Protein AF-A0A7Y1XNG4-F1 (afdb_monomer)

Structure (mmCIF, N/CA/C/O backbone):
data_AF-A0A7Y1XNG4-F1
#
_entry.id   AF-A0A7Y1XNG4-F1
#
loop_
_atom_site.group_PDB
_atom_site.id
_atom_site.type_symbol
_atom_site.label_atom_id
_atom_site.label_alt_id
_atom_site.label_comp_id
_atom_site.label_asym_id
_atom_site.label_entity_id
_atom_site.label_seq_id
_atom_site.pdbx_PDB_ins_code
_atom_site.Cartn_x
_atom_site.Cartn_y
_atom_site.Cartn_z
_atom_site.occupancy
_atom_site.B_iso_or_equiv
_atom_site.auth_seq_id
_atom_site.auth_comp_id
_atom_site.auth_asym_id
_atom_site.auth_atom_id
_atom_site.pdbx_PDB_model_num
ATOM 1 N N . MET A 1 1 ? 33.326 -22.761 -12.150 1.00 59.81 1 MET A N 1
ATOM 2 C CA . MET A 1 1 ? 32.200 -22.961 -13.085 1.00 59.81 1 MET A CA 1
ATOM 3 C C . MET A 1 1 ? 32.619 -22.413 -14.444 1.00 59.81 1 MET A C 1
ATOM 5 O O . MET A 1 1 ? 32.965 -21.235 -14.482 1.00 59.81 1 MET A O 1
ATOM 9 N N . PRO A 1 2 ? 32.691 -23.221 -15.516 1.00 76.38 2 PRO A N 1
ATOM 10 C CA . PRO A 1 2 ? 32.877 -22.689 -16.867 1.00 76.38 2 PRO A CA 1
ATOM 11 C C . PRO A 1 2 ? 31.646 -21.862 -17.273 1.00 76.38 2 PRO A C 1
ATOM 13 O O . PRO A 1 2 ? 30.527 -22.204 -16.890 1.00 76.38 2 PRO A O 1
ATOM 16 N N . ARG A 1 3 ? 31.847 -20.755 -18.003 1.00 78.06 3 ARG A N 1
ATOM 17 C CA . ARG A 1 3 ? 30.727 -20.001 -18.586 1.00 78.06 3 ARG A CA 1
ATOM 18 C C . ARG A 1 3 ? 30.077 -20.841 -19.697 1.00 78.06 3 ARG A C 1
ATOM 20 O O . ARG A 1 3 ? 30.816 -21.515 -20.415 1.00 78.06 3 ARG A O 1
ATOM 27 N N . PRO A 1 4 ? 28.741 -20.808 -19.840 1.00 81.38 4 PRO A N 1
ATOM 28 C CA . PRO A 1 4 ? 28.078 -21.431 -20.980 1.00 81.38 4 PRO A CA 1
ATOM 29 C C . PRO A 1 4 ? 28.609 -20.842 -22.294 1.00 81.38 4 PRO A C 1
ATOM 31 O O . PRO A 1 4 ? 28.981 -19.667 -22.339 1.00 81.38 4 PRO A O 1
ATOM 34 N N . SER A 1 5 ? 28.683 -21.676 -23.330 1.00 89.06 5 SER A N 1
ATOM 35 C CA . SER A 1 5 ? 29.047 -21.262 -24.686 1.00 89.06 5 SER A CA 1
ATOM 36 C C . SER A 1 5 ? 27.891 -20.526 -25.364 1.00 89.06 5 SER A C 1
ATOM 38 O O . SER A 1 5 ? 26.730 -20.788 -25.050 1.00 89.06 5 SER A O 1
ATOM 40 N N . ASP A 1 6 ? 28.205 -19.659 -26.327 1.00 90.75 6 ASP A N 1
ATOM 41 C CA . ASP A 1 6 ? 27.202 -18.886 -27.073 1.00 90.75 6 ASP A CA 1
ATOM 42 C C . ASP A 1 6 ? 26.170 -19.804 -27.761 1.00 90.75 6 ASP A C 1
ATOM 44 O O . ASP A 1 6 ? 24.972 -19.580 -27.621 1.00 90.75 6 ASP A O 1
ATOM 48 N N . ASP A 1 7 ? 26.604 -20.925 -28.354 1.00 91.38 7 ASP A N 1
ATOM 49 C CA . ASP A 1 7 ? 25.708 -21.923 -28.971 1.00 91.38 7 ASP A CA 1
ATOM 50 C C . ASP A 1 7 ? 24.683 -22.516 -27.991 1.00 91.38 7 ASP A C 1
ATOM 52 O O . ASP A 1 7 ? 23.550 -22.827 -28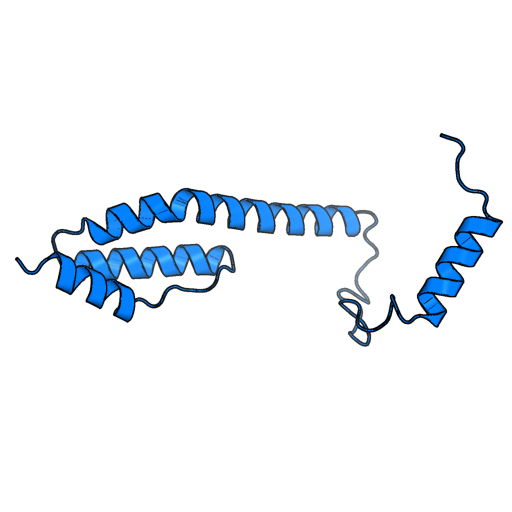.359 1.00 91.38 7 ASP A O 1
ATOM 56 N N . PHE A 1 8 ? 25.074 -22.692 -26.726 1.00 92.25 8 PHE A N 1
ATOM 57 C CA . PHE A 1 8 ? 24.165 -23.199 -25.702 1.00 92.25 8 PHE A CA 1
ATOM 58 C C . PHE A 1 8 ? 23.133 -22.135 -25.312 1.00 92.25 8 PHE A C 1
ATOM 60 O O . PHE A 1 8 ? 21.965 -22.460 -25.106 1.00 92.25 8 PHE A O 1
ATOM 67 N N . ILE A 1 9 ? 23.558 -20.871 -25.229 1.00 91.56 9 ILE A N 1
ATOM 68 C CA . ILE A 1 9 ? 22.687 -19.737 -24.902 1.00 91.56 9 ILE A CA 1
ATOM 69 C C . ILE A 1 9 ? 21.647 -19.533 -26.009 1.00 91.56 9 ILE A C 1
ATOM 71 O O . ILE A 1 9 ? 20.458 -19.459 -25.710 1.00 91.56 9 ILE A O 1
ATOM 75 N N . GLU A 1 10 ? 22.071 -19.510 -27.273 1.00 94.12 10 GLU A N 1
ATOM 76 C CA . GLU A 1 10 ? 21.174 -19.350 -28.427 1.00 94.12 10 GLU A CA 1
ATOM 77 C C . GLU A 1 10 ? 20.139 -20.475 -28.509 1.00 94.12 10 GLU A C 1
ATOM 79 O O . GLU A 1 10 ? 18.944 -20.231 -28.717 1.00 94.12 10 GLU A O 1
ATOM 84 N N . LYS A 1 11 ? 20.573 -21.721 -28.267 1.00 95.31 11 LYS A N 1
ATOM 85 C CA . LYS A 1 11 ? 19.652 -22.855 -28.219 1.00 95.31 11 LYS A CA 1
ATOM 86 C C . LYS A 1 11 ? 18.620 -22.693 -27.099 1.00 95.31 11 LYS A C 1
ATOM 88 O O . LYS A 1 11 ? 17.438 -22.909 -27.340 1.00 95.31 11 LYS A O 1
ATOM 93 N N . ALA A 1 12 ? 19.046 -22.299 -25.899 1.00 94.38 12 ALA A N 1
ATOM 94 C CA . ALA A 1 12 ? 18.142 -22.118 -24.766 1.00 94.38 12 ALA A CA 1
ATOM 95 C C . ALA A 1 12 ? 17.104 -21.009 -25.014 1.00 94.38 12 ALA A C 1
ATOM 97 O O . ALA A 1 12 ? 15.942 -21.172 -24.653 1.00 94.38 12 ALA A O 1
ATOM 98 N N . ILE A 1 13 ? 17.506 -19.904 -25.654 1.00 92.62 13 ILE A N 1
ATOM 99 C CA . ILE A 1 13 ? 16.586 -18.821 -26.026 1.00 92.62 13 ILE A CA 1
ATOM 100 C C . ILE A 1 13 ? 15.560 -19.322 -27.045 1.00 92.62 13 ILE A C 1
ATOM 102 O O . ILE A 1 13 ? 14.366 -19.098 -26.863 1.00 92.62 13 ILE A O 1
ATOM 106 N N . THR A 1 14 ? 16.014 -20.021 -28.087 1.00 95.25 14 THR A N 1
ATOM 107 C CA . THR A 1 14 ? 15.131 -20.548 -29.138 1.00 95.25 14 THR A CA 1
ATOM 108 C C . THR A 1 14 ? 14.123 -21.542 -28.567 1.00 95.25 14 THR A C 1
ATOM 110 O O . THR A 1 14 ? 12.927 -21.388 -28.796 1.00 95.25 14 THR A O 1
ATOM 113 N N . ASP A 1 15 ? 14.582 -22.500 -27.756 1.00 96.38 15 ASP A N 1
ATOM 114 C CA . ASP A 1 15 ? 13.709 -23.488 -27.113 1.00 96.38 15 ASP A CA 1
ATOM 115 C C . ASP A 1 15 ? 12.631 -22.804 -26.239 1.00 96.38 15 ASP A C 1
ATOM 117 O O . ASP A 1 15 ? 11.471 -23.213 -26.256 1.00 96.38 15 ASP A O 1
ATOM 121 N N . ALA A 1 16 ? 12.988 -21.740 -25.505 1.00 93.62 16 ALA A N 1
ATOM 122 C CA . ALA A 1 16 ? 12.055 -20.980 -24.666 1.00 93.62 16 ALA A CA 1
ATOM 123 C C . ALA A 1 16 ? 11.053 -20.140 -25.484 1.00 93.62 16 ALA A C 1
ATOM 125 O O . ALA A 1 16 ? 9.894 -19.998 -25.086 1.00 93.62 16 ALA A O 1
ATOM 126 N N . ILE A 1 17 ? 11.467 -19.605 -26.640 1.00 93.50 17 ILE A N 1
ATOM 127 C CA . ILE A 1 17 ? 10.564 -18.944 -27.597 1.00 93.50 17 ILE A CA 1
ATOM 128 C C . ILE A 1 17 ? 9.565 -19.958 -28.166 1.00 93.50 17 ILE A C 1
ATOM 130 O O . ILE A 1 17 ? 8.363 -19.695 -28.132 1.00 93.50 17 ILE A O 1
ATOM 134 N N . ASP A 1 18 ? 10.038 -21.118 -28.630 1.00 95.06 18 ASP A N 1
ATOM 135 C CA . ASP A 1 18 ? 9.197 -22.180 -29.204 1.00 95.06 18 ASP A CA 1
ATOM 136 C C . ASP A 1 18 ? 8.203 -22.745 -28.179 1.00 95.06 18 ASP A C 1
ATOM 138 O O . ASP A 1 18 ? 7.066 -23.082 -28.515 1.00 95.06 18 ASP A O 1
ATOM 142 N N . ALA A 1 19 ? 8.613 -22.813 -26.912 1.00 94.94 19 ALA A N 1
ATOM 143 C CA . ALA A 1 19 ? 7.758 -23.202 -25.797 1.00 94.94 19 ALA A CA 1
ATOM 144 C C . ALA A 1 19 ? 6.746 -22.115 -25.382 1.00 94.94 19 ALA A C 1
ATOM 146 O O . ALA A 1 19 ? 5.865 -22.386 -24.565 1.00 94.94 19 ALA A O 1
ATOM 147 N N . GLY A 1 20 ? 6.849 -20.898 -25.926 1.00 93.00 20 GLY A N 1
ATOM 148 C CA . GLY A 1 20 ? 5.980 -19.777 -25.574 1.00 93.00 20 GLY A CA 1
ATOM 149 C C . GLY A 1 20 ? 6.238 -19.214 -24.174 1.00 93.00 20 GLY A C 1
ATOM 150 O O . GLY A 1 20 ? 5.360 -18.561 -23.616 1.00 93.00 20 GLY A O 1
ATOM 151 N N . GLU A 1 21 ? 7.425 -19.422 -23.590 1.00 93.44 21 GLU A N 1
ATOM 152 C CA . GLU A 1 21 ? 7.758 -18.904 -22.250 1.00 93.44 21 GLU A CA 1
ATOM 153 C C . GLU A 1 21 ? 7.784 -17.366 -22.191 1.00 93.44 21 GLU A C 1
ATOM 155 O O . GLU A 1 21 ? 7.682 -16.774 -21.116 1.00 93.44 21 GLU A O 1
ATOM 160 N N . PHE A 1 22 ? 7.884 -16.711 -23.351 1.00 88.69 22 PHE A N 1
ATOM 161 C CA . PHE A 1 22 ? 7.808 -15.255 -23.492 1.00 88.69 22 PHE A CA 1
ATOM 162 C C . PHE A 1 22 ? 6.403 -14.738 -23.845 1.00 88.69 22 PHE A C 1
ATOM 164 O O . PHE A 1 22 ? 6.220 -13.527 -23.976 1.00 88.69 22 PHE A O 1
ATOM 171 N N . SER A 1 23 ? 5.410 -15.617 -24.003 1.00 90.50 23 SER A N 1
ATOM 172 C CA . SER A 1 23 ? 4.018 -15.221 -24.233 1.00 90.50 23 SER A CA 1
ATOM 173 C C . SER A 1 23 ? 3.340 -14.815 -22.921 1.00 90.50 23 SER A C 1
ATOM 175 O O . SER A 1 23 ? 3.547 -15.423 -21.874 1.00 90.50 23 SER A O 1
ATOM 177 N N . GLY A 1 24 ? 2.497 -13.788 -22.964 1.00 86.75 24 GLY A N 1
ATOM 178 C CA . GLY A 1 24 ? 1.766 -13.241 -21.822 1.00 86.75 24 GLY A CA 1
ATOM 179 C C . GLY A 1 24 ? 2.613 -12.399 -20.869 1.00 86.75 24 GLY A C 1
ATOM 180 O O . GLY A 1 24 ? 2.192 -12.161 -19.733 1.00 86.75 24 GLY A O 1
ATOM 181 N N . LEU A 1 25 ? 3.814 -11.974 -21.276 1.00 89.69 25 LEU A N 1
ATOM 182 C CA . LEU A 1 25 ? 4.664 -11.162 -20.411 1.00 89.69 25 LEU A CA 1
ATOM 183 C C . LEU A 1 25 ? 4.027 -9.792 -20.127 1.00 89.69 25 LEU A C 1
ATOM 185 O O . LEU A 1 25 ? 3.344 -9.232 -20.988 1.00 89.69 25 LEU A O 1
ATOM 189 N N . PRO A 1 26 ? 4.268 -9.209 -18.936 1.00 83.19 26 PRO A N 1
ATOM 190 C CA . PRO A 1 26 ? 3.770 -7.877 -18.614 1.00 83.19 26 PRO A CA 1
ATOM 191 C C . PRO A 1 26 ? 4.184 -6.854 -19.679 1.00 83.19 26 PRO A C 1
ATOM 193 O O . PRO A 1 26 ? 5.376 -6.664 -19.927 1.00 83.19 26 PRO A O 1
ATOM 196 N N . GLY A 1 27 ? 3.199 -6.189 -20.283 1.00 80.62 27 GLY A N 1
ATOM 197 C CA . GLY A 1 27 ? 3.399 -5.226 -21.367 1.00 80.62 27 GLY A CA 1
ATOM 198 C C . GLY A 1 27 ? 3.280 -5.802 -22.785 1.00 80.62 27 GLY A C 1
ATOM 199 O O . GLY A 1 27 ? 3.448 -5.051 -23.744 1.00 80.62 27 GLY A O 1
ATOM 200 N N . GLU A 1 28 ? 2.984 -7.096 -22.961 1.00 88.81 28 GLU A N 1
ATOM 201 C CA . GLU A 1 28 ? 2.697 -7.657 -24.287 1.00 88.81 28 GLU A CA 1
ATOM 202 C C . GLU A 1 28 ? 1.463 -6.986 -24.910 1.00 88.81 28 GLU A C 1
ATOM 204 O O . GLU A 1 28 ? 0.382 -6.951 -24.325 1.00 88.81 28 GLU A O 1
ATOM 209 N N . GLY A 1 29 ? 1.630 -6.425 -26.110 1.00 86.69 29 GLY A N 1
ATOM 210 C CA . GLY A 1 29 ? 0.564 -5.719 -26.828 1.00 86.69 29 GLY A CA 1
ATOM 211 C C . GLY A 1 29 ? 0.191 -4.347 -26.252 1.00 86.69 29 GLY A C 1
ATOM 212 O O . GLY A 1 29 ? -0.616 -3.640 -26.859 1.00 86.69 29 GLY A O 1
ATOM 213 N N . GLU A 1 30 ? 0.781 -3.936 -25.127 1.00 86.56 30 GLU A N 1
ATOM 214 C CA . GLU A 1 30 ? 0.555 -2.617 -24.541 1.00 86.56 30 GLU A CA 1
ATOM 215 C C . GLU A 1 30 ? 1.464 -1.552 -25.184 1.00 86.56 30 GLU A C 1
ATOM 217 O O . GLU A 1 30 ? 2.602 -1.838 -25.571 1.00 86.56 30 GLU A O 1
ATOM 222 N N . PRO A 1 31 ? 1.003 -0.292 -25.303 1.00 84.56 31 PRO A N 1
ATOM 223 C CA . PRO A 1 31 ? 1.857 0.809 -25.727 1.00 84.56 31 PRO A CA 1
ATOM 224 C C . PRO A 1 31 ? 3.062 0.984 -24.795 1.00 84.56 31 PRO A C 1
ATOM 226 O O . PRO A 1 31 ? 2.927 0.949 -23.571 1.00 84.56 31 PRO A O 1
ATOM 229 N N . ILE A 1 32 ? 4.236 1.263 -25.368 1.00 80.31 32 ILE A N 1
ATOM 230 C CA . ILE A 1 32 ? 5.430 1.582 -24.577 1.00 80.31 32 ILE A CA 1
ATOM 231 C C . ILE A 1 32 ? 5.175 2.884 -23.806 1.00 80.31 32 ILE A C 1
ATOM 233 O O . ILE A 1 32 ? 4.985 3.950 -24.396 1.00 80.31 32 ILE A O 1
ATOM 237 N N . ALA A 1 33 ? 5.188 2.805 -22.477 1.00 77.06 33 ALA A N 1
ATOM 238 C CA . ALA A 1 33 ? 5.043 3.977 -21.624 1.00 77.06 33 ALA A CA 1
ATOM 239 C C . ALA A 1 33 ? 6.209 4.960 -21.844 1.00 77.06 33 ALA A C 1
ATOM 241 O O . ALA A 1 33 ? 7.374 4.564 -21.807 1.00 77.06 33 ALA A O 1
ATOM 242 N N . GLY A 1 34 ? 5.894 6.241 -22.059 1.00 75.56 34 GLY A N 1
ATOM 243 C CA . GLY A 1 34 ? 6.893 7.290 -22.315 1.00 75.56 34 GLY A CA 1
ATOM 244 C C . GLY A 1 34 ? 7.436 7.324 -23.751 1.00 75.56 34 GLY A C 1
ATOM 245 O O . GLY A 1 34 ? 8.451 7.966 -24.018 1.00 75.56 34 GLY A O 1
ATOM 246 N N . LEU A 1 35 ? 6.790 6.632 -24.700 1.00 75.50 35 LEU A N 1
ATOM 247 C CA . LEU A 1 35 ? 7.165 6.695 -26.113 1.00 75.50 35 LEU A CA 1
ATOM 248 C C . LEU A 1 35 ? 6.917 8.108 -26.675 1.00 75.50 35 LEU A C 1
ATOM 250 O O . LEU A 1 35 ? 5.775 8.552 -26.759 1.00 75.50 35 LEU A O 1
ATOM 254 N N . GLY A 1 36 ? 7.986 8.799 -27.078 1.00 74.75 36 GLY A N 1
ATOM 255 C CA . GLY A 1 36 ? 7.943 10.183 -27.575 1.00 74.75 36 GLY A CA 1
ATOM 256 C C . GLY A 1 36 ? 8.537 11.218 -26.615 1.00 74.75 36 GLY A C 1
ATOM 257 O O . GLY A 1 36 ? 8.758 12.357 -27.025 1.00 74.75 36 GLY A O 1
ATOM 258 N N . ASP A 1 37 ? 8.856 10.821 -25.381 1.00 80.38 37 ASP A N 1
ATOM 259 C CA . ASP A 1 37 ? 9.618 11.655 -24.455 1.00 80.38 37 ASP A CA 1
ATOM 260 C C . ASP A 1 37 ? 11.098 11.739 -24.872 1.00 80.38 37 ASP A C 1
ATOM 262 O O . ASP A 1 37 ? 11.640 10.858 -25.548 1.00 80.38 37 ASP A O 1
ATOM 266 N N . SER A 1 38 ? 11.784 12.806 -24.452 1.00 82.31 38 SER A N 1
ATOM 267 C CA . SER A 1 38 ? 13.233 12.943 -24.644 1.00 82.31 38 SER A CA 1
ATOM 268 C C . SER A 1 38 ? 13.978 11.760 -24.020 1.00 82.31 38 SER A C 1
ATOM 270 O O . SER A 1 38 ? 13.773 11.448 -22.847 1.00 82.31 38 SER A O 1
ATOM 272 N N . TYR A 1 39 ? 14.881 11.135 -24.784 1.00 80.94 39 TYR A N 1
ATOM 273 C CA . TYR A 1 39 ? 15.682 10.004 -24.310 1.00 80.94 39 TYR A CA 1
ATOM 274 C C . TYR A 1 39 ? 16.472 10.367 -23.044 1.00 80.94 39 TYR A C 1
ATOM 276 O O . TYR A 1 39 ? 17.347 11.235 -23.064 1.00 80.94 39 TYR A O 1
ATOM 284 N N . ASP A 1 40 ? 16.181 9.667 -21.950 1.00 84.38 40 ASP A N 1
ATOM 285 C CA . ASP A 1 40 ? 16.870 9.804 -20.671 1.00 84.38 40 ASP A CA 1
ATOM 286 C C . ASP A 1 40 ? 17.723 8.556 -20.410 1.00 84.38 40 ASP A C 1
ATOM 288 O O . ASP A 1 40 ? 17.166 7.525 -20.054 1.00 84.38 40 ASP A O 1
ATOM 292 N N . PRO A 1 41 ? 19.061 8.597 -20.506 1.00 88.50 41 PRO A N 1
ATOM 293 C CA . PRO A 1 41 ? 19.905 7.418 -20.283 1.00 88.50 41 PRO A CA 1
ATOM 294 C C . PRO A 1 41 ? 19.779 6.817 -18.869 1.00 88.50 41 PRO A C 1
ATOM 296 O O . PRO A 1 41 ? 20.150 5.661 -18.658 1.00 88.50 41 PRO A O 1
ATOM 299 N N . ALA A 1 42 ? 19.246 7.569 -17.899 1.00 90.06 42 ALA A N 1
ATOM 300 C CA . ALA A 1 42 ? 18.983 7.102 -16.543 1.00 90.06 42 ALA A CA 1
ATOM 301 C C . ALA A 1 42 ? 17.550 6.563 -16.344 1.00 90.06 42 ALA A C 1
ATOM 303 O O . ALA A 1 42 ? 17.184 6.266 -15.202 1.00 90.06 42 ALA A O 1
ATOM 304 N N . TRP A 1 43 ? 16.744 6.419 -17.407 1.00 86.25 43 TRP A N 1
ATOM 305 C CA . TRP A 1 43 ? 15.340 5.989 -17.323 1.00 86.25 43 TRP A CA 1
ATOM 306 C C . TRP A 1 43 ? 15.188 4.688 -16.523 1.00 86.25 43 TRP A C 1
ATOM 308 O O . TRP A 1 43 ? 14.401 4.627 -15.580 1.00 86.25 43 TRP A O 1
ATOM 318 N N . TRP A 1 44 ? 16.020 3.680 -16.808 1.00 86.25 44 TRP A N 1
ATOM 319 C CA . TRP A 1 44 ? 15.958 2.368 -16.160 1.00 86.25 44 TRP A CA 1
ATOM 320 C C . TRP A 1 44 ? 16.290 2.450 -14.665 1.00 86.25 44 TRP A C 1
ATOM 322 O O . TRP A 1 44 ? 15.635 1.806 -13.845 1.00 86.25 44 TRP A O 1
ATOM 332 N N . ALA A 1 45 ? 17.271 3.279 -14.291 1.00 88.88 45 ALA A N 1
ATOM 333 C CA . ALA A 1 45 ? 17.687 3.464 -12.907 1.00 88.88 45 ALA A CA 1
ATOM 334 C C . ALA A 1 45 ? 16.604 4.202 -12.113 1.00 88.88 45 ALA A C 1
ATOM 336 O O . ALA A 1 45 ? 16.265 3.796 -11.002 1.00 88.88 45 ALA A O 1
ATOM 337 N N . LYS A 1 46 ? 15.995 5.237 -12.704 1.00 88.25 46 LYS A N 1
ATOM 338 C CA . LYS A 1 46 ? 14.854 5.952 -12.116 1.00 88.25 46 LYS A CA 1
ATOM 339 C C . LYS A 1 46 ? 13.662 5.020 -11.924 1.00 88.25 46 LYS A C 1
ATOM 341 O O . LYS A 1 46 ? 13.111 4.980 -10.827 1.00 88.25 46 LYS A O 1
ATOM 346 N N . SER A 1 47 ? 13.304 4.233 -12.940 1.00 86.19 47 SER A N 1
ATOM 347 C CA . SER A 1 47 ? 12.235 3.234 -12.844 1.00 86.19 47 SER A CA 1
ATOM 348 C C . SER A 1 47 ? 12.532 2.186 -11.774 1.00 86.19 47 SER A C 1
ATOM 350 O O . SER A 1 47 ? 11.642 1.834 -11.004 1.00 86.19 47 SER A O 1
ATOM 352 N N . LYS A 1 48 ? 13.779 1.711 -11.671 1.00 88.56 48 LYS A N 1
ATOM 353 C CA . LYS A 1 48 ? 14.179 0.755 -10.635 1.00 88.56 48 LYS A CA 1
ATOM 354 C C . LYS A 1 48 ? 14.065 1.366 -9.240 1.00 88.56 48 LYS A C 1
ATOM 356 O O . LYS A 1 48 ? 13.402 0.782 -8.397 1.00 88.56 48 LYS A O 1
ATOM 361 N N . ILE A 1 49 ? 14.599 2.568 -9.017 1.00 92.81 49 ILE A N 1
ATOM 362 C CA . ILE A 1 49 ? 14.484 3.288 -7.735 1.00 92.81 49 ILE A CA 1
ATOM 363 C C . ILE A 1 49 ? 13.019 3.513 -7.357 1.00 92.81 49 ILE A C 1
ATOM 365 O O . ILE A 1 49 ? 12.662 3.371 -6.193 1.00 92.81 49 ILE A O 1
ATOM 369 N N . GLN A 1 50 ? 12.158 3.873 -8.312 1.00 88.38 50 GLN A N 1
ATOM 370 C CA . GLN A 1 50 ? 10.729 4.039 -8.045 1.00 88.38 50 GLN A CA 1
ATOM 371 C C . GLN A 1 50 ? 10.075 2.725 -7.604 1.00 88.38 50 GLN A C 1
ATOM 373 O O . GLN A 1 50 ? 9.337 2.731 -6.621 1.00 88.38 50 GLN A O 1
ATOM 378 N N . LYS A 1 51 ? 10.382 1.611 -8.284 1.00 88.12 51 LYS A N 1
ATOM 379 C CA . LYS A 1 51 ? 9.902 0.273 -7.908 1.00 88.12 51 LYS A CA 1
ATOM 380 C C . LYS A 1 51 ? 10.379 -0.129 -6.511 1.00 88.12 51 LYS A C 1
ATOM 382 O O . LYS A 1 51 ? 9.557 -0.533 -5.700 1.00 88.12 51 LYS A O 1
ATOM 387 N N . GLU A 1 52 ? 11.664 0.057 -6.209 1.00 92.62 52 GLU A N 1
ATOM 388 C CA . GLU A 1 52 ? 12.211 -0.245 -4.878 1.00 92.62 52 GLU A CA 1
ATOM 389 C C . GLU A 1 52 ? 11.571 0.633 -3.795 1.00 92.62 52 GLU A C 1
ATOM 391 O O . GLU A 1 52 ? 11.112 0.124 -2.785 1.00 92.62 52 GLU A O 1
ATOM 396 N N . ARG A 1 53 ? 11.407 1.942 -4.026 1.00 91.69 53 ARG A N 1
ATOM 397 C CA . ARG A 1 53 ? 10.728 2.831 -3.064 1.00 91.69 53 ARG A CA 1
ATOM 398 C C . ARG A 1 53 ? 9.275 2.438 -2.809 1.00 91.69 53 ARG A C 1
ATOM 400 O O . ARG A 1 53 ? 8.783 2.644 -1.703 1.00 91.69 53 ARG A O 1
ATOM 407 N N . ALA A 1 54 ? 8.566 1.961 -3.831 1.00 90.44 54 ALA A N 1
ATOM 408 C CA . ALA A 1 54 ? 7.205 1.462 -3.664 1.00 90.44 54 ALA A CA 1
ATOM 409 C C . ALA A 1 54 ? 7.201 0.194 -2.798 1.00 90.44 54 ALA A C 1
ATOM 411 O O . ALA A 1 54 ? 6.415 0.109 -1.856 1.00 90.44 54 ALA A O 1
ATOM 412 N N . HIS A 1 55 ? 8.137 -0.722 -3.059 1.00 90.62 55 HIS A N 1
ATOM 413 C CA . HIS A 1 55 ? 8.333 -1.930 -2.266 1.00 90.62 55 HIS A CA 1
ATOM 414 C C . HIS A 1 55 ? 8.689 -1.620 -0.802 1.00 90.62 55 HIS A C 1
ATOM 416 O O . HIS A 1 55 ? 8.049 -2.140 0.107 1.00 90.62 55 HIS A O 1
ATOM 422 N N . ASP A 1 56 ? 9.630 -0.706 -0.558 1.00 94.12 56 ASP A N 1
ATOM 423 C CA . ASP A 1 56 ? 10.037 -0.296 0.791 1.00 94.12 56 ASP A CA 1
ATOM 424 C C . ASP A 1 56 ? 8.863 0.291 1.589 1.00 94.12 5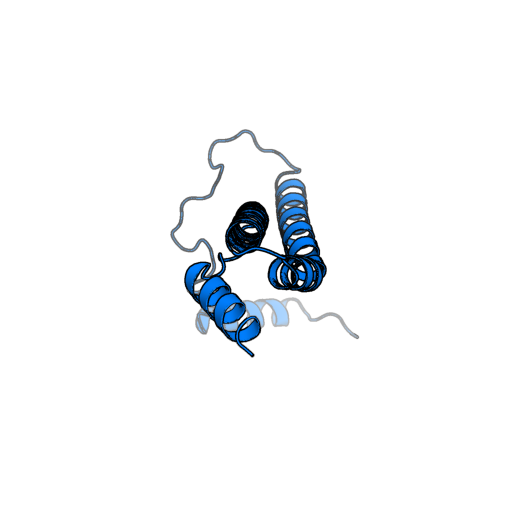6 ASP A C 1
ATOM 426 O O . ASP A 1 56 ? 8.683 -0.017 2.768 1.00 94.12 56 ASP A O 1
ATOM 430 N N . ARG A 1 57 ? 8.023 1.120 0.948 1.00 93.62 57 ARG A N 1
ATOM 431 C CA . ARG A 1 57 ? 6.816 1.682 1.581 1.00 93.62 57 ARG A CA 1
ATOM 432 C C . ARG A 1 57 ? 5.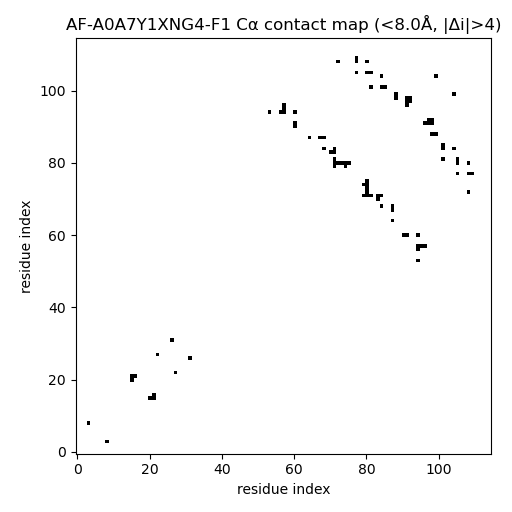802 0.602 1.933 1.00 93.62 57 ARG A C 1
ATOM 434 O O . ARG A 1 57 ? 5.237 0.638 3.023 1.00 93.62 57 ARG A O 1
ATOM 441 N N . GLU A 1 58 ? 5.559 -0.332 1.019 1.00 94.81 58 GLU A N 1
ATOM 442 C CA . GLU A 1 58 ? 4.672 -1.470 1.260 1.00 94.81 58 GLU A CA 1
ATOM 443 C C . GLU A 1 58 ? 5.157 -2.293 2.462 1.00 94.81 58 GLU A C 1
ATOM 445 O O . GLU A 1 58 ? 4.370 -2.608 3.359 1.00 94.81 58 GLU A O 1
ATOM 450 N N . MET A 1 59 ? 6.458 -2.591 2.514 1.00 96.69 59 MET A N 1
ATOM 451 C CA . MET A 1 59 ? 7.073 -3.347 3.603 1.00 96.69 59 MET A CA 1
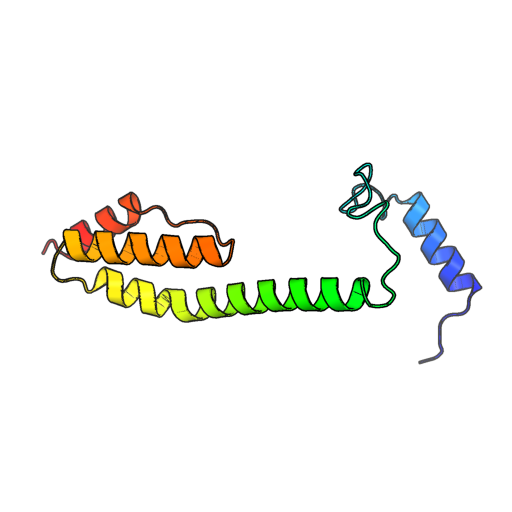ATOM 452 C C . MET A 1 59 ? 6.971 -2.623 4.946 1.00 96.69 59 MET A C 1
ATOM 454 O O . MET A 1 59 ? 6.557 -3.245 5.922 1.00 96.69 59 MET A O 1
ATOM 458 N N . ALA A 1 60 ? 7.243 -1.315 4.986 1.00 96.19 60 ALA A N 1
ATOM 459 C CA . ALA A 1 60 ? 7.101 -0.512 6.200 1.00 96.19 60 ALA A CA 1
ATOM 460 C C . ALA A 1 60 ? 5.659 -0.537 6.741 1.00 96.19 60 ALA A C 1
ATOM 462 O O . ALA A 1 60 ? 5.435 -0.772 7.927 1.00 96.19 60 ALA A O 1
ATOM 463 N N . VAL A 1 61 ? 4.655 -0.376 5.868 1.00 97.56 61 VAL A N 1
ATOM 464 C CA . VAL A 1 61 ? 3.247 -0.443 6.294 1.00 97.56 61 VAL A CA 1
ATOM 465 C C . VAL A 1 61 ? 2.882 -1.837 6.805 1.00 97.56 61 VAL A C 1
ATOM 467 O O . VAL A 1 61 ? 2.167 -1.949 7.800 1.00 97.56 61 VAL A O 1
ATOM 470 N N . ARG A 1 62 ? 3.366 -2.906 6.162 1.00 96.25 62 ARG A N 1
ATOM 471 C CA . ARG A 1 62 ? 3.127 -4.283 6.624 1.00 96.25 62 ARG A CA 1
ATOM 472 C C . ARG A 1 62 ? 3.757 -4.566 7.982 1.00 96.25 62 ARG A C 1
ATOM 474 O O . ARG A 1 62 ? 3.131 -5.250 8.789 1.00 96.25 62 ARG A O 1
ATOM 481 N N . GLU A 1 63 ? 4.957 -4.051 8.227 1.00 97.75 63 GLU A N 1
ATOM 482 C CA . GLU A 1 63 ? 5.646 -4.171 9.513 1.00 97.75 63 GLU A CA 1
ATOM 483 C C . GLU A 1 63 ? 4.866 -3.467 10.634 1.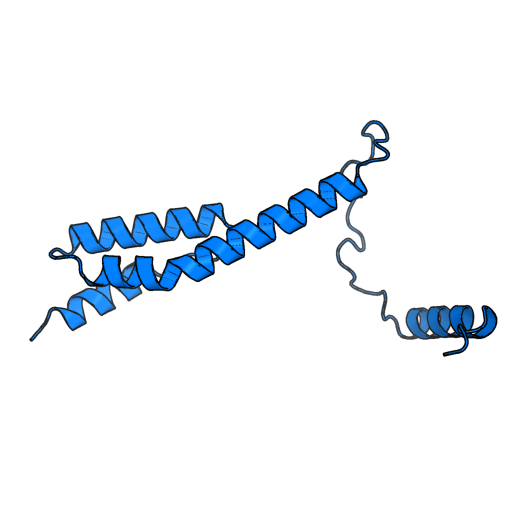00 97.75 63 GLU A C 1
ATOM 485 O O . GLU A 1 63 ? 4.643 -4.047 11.698 1.00 97.75 63 GLU A O 1
ATOM 490 N N . ASP A 1 64 ? 4.360 -2.261 10.368 1.00 97.94 64 ASP A N 1
ATOM 491 C CA . ASP A 1 64 ? 3.617 -1.462 11.347 1.00 97.94 64 ASP A CA 1
ATOM 492 C C . ASP A 1 64 ? 2.172 -1.942 11.575 1.00 97.94 64 ASP A C 1
ATOM 494 O O . ASP A 1 64 ? 1.579 -1.693 12.637 1.00 97.94 64 ASP A O 1
ATOM 498 N N . LEU A 1 65 ? 1.576 -2.629 10.592 1.00 97.81 65 LEU A N 1
ATOM 499 C CA . LEU A 1 65 ? 0.154 -2.983 10.574 1.00 97.81 65 LEU A CA 1
ATOM 500 C C . LEU A 1 65 ? -0.320 -3.734 11.835 1.00 97.81 65 LEU A C 1
ATOM 502 O O . LEU A 1 65 ? -1.342 -3.331 12.399 1.00 97.81 65 LEU A O 1
ATOM 506 N N . PRO A 1 66 ? 0.378 -4.764 12.357 1.00 98.00 66 PRO A N 1
ATOM 507 C CA . PRO A 1 66 ? -0.033 -5.432 13.592 1.00 98.00 66 PRO A CA 1
ATOM 508 C C . PRO A 1 66 ? -0.090 -4.487 14.799 1.00 98.00 66 PRO A C 1
ATOM 510 O O . PRO A 1 66 ? -0.998 -4.589 15.629 1.00 98.00 66 PRO A O 1
ATOM 513 N N . GLY A 1 67 ? 0.855 -3.548 14.902 1.00 98.19 67 GLY A N 1
ATOM 514 C CA . GLY A 1 67 ? 0.898 -2.556 15.978 1.00 98.19 67 GLY A CA 1
ATOM 515 C C . GLY A 1 67 ? -0.207 -1.507 15.854 1.00 98.19 67 GLY A C 1
ATOM 516 O O . GLY A 1 67 ? -0.796 -1.091 16.855 1.00 98.19 67 GLY A O 1
ATOM 517 N N . LEU A 1 68 ? -0.531 -1.098 14.627 1.00 97.75 68 LEU A N 1
ATOM 518 C CA . LEU A 1 68 ? -1.671 -0.229 14.341 1.00 97.75 68 LEU A CA 1
ATOM 519 C C . LEU A 1 68 ? -2.999 -0.912 14.691 1.00 97.75 68 LEU A C 1
ATOM 521 O O . LEU A 1 68 ? -3.801 -0.334 15.424 1.00 97.75 68 LEU A O 1
ATOM 525 N N . LEU A 1 69 ? -3.197 -2.159 14.256 1.00 98.00 69 LEU A N 1
ATOM 526 C CA . LEU A 1 69 ? -4.402 -2.933 14.559 1.00 98.00 69 LEU A CA 1
ATOM 527 C C . LEU A 1 69 ? -4.568 -3.165 16.059 1.00 98.00 69 LEU A C 1
ATOM 529 O O . LEU A 1 69 ? -5.658 -2.963 16.582 1.00 98.00 69 LEU A O 1
ATOM 533 N N . ARG A 1 70 ? -3.495 -3.525 16.776 1.00 98.12 70 ARG A N 1
ATOM 534 C CA . ARG A 1 70 ? -3.544 -3.686 18.238 1.00 98.12 70 ARG A CA 1
ATOM 535 C C . ARG A 1 70 ? -4.052 -2.417 18.925 1.00 98.12 70 ARG A C 1
ATOM 537 O O . ARG A 1 70 ? -4.898 -2.506 19.808 1.00 98.12 70 ARG A O 1
ATOM 544 N N . ARG A 1 71 ? -3.568 -1.244 18.505 1.00 97.69 71 ARG A N 1
ATOM 545 C CA . ARG A 1 71 ? -4.030 0.051 19.028 1.00 97.69 71 ARG A CA 1
ATOM 546 C C . ARG A 1 71 ? -5.478 0.343 18.644 1.00 97.69 71 ARG A C 1
ATOM 548 O O . ARG A 1 71 ? -6.230 0.813 19.486 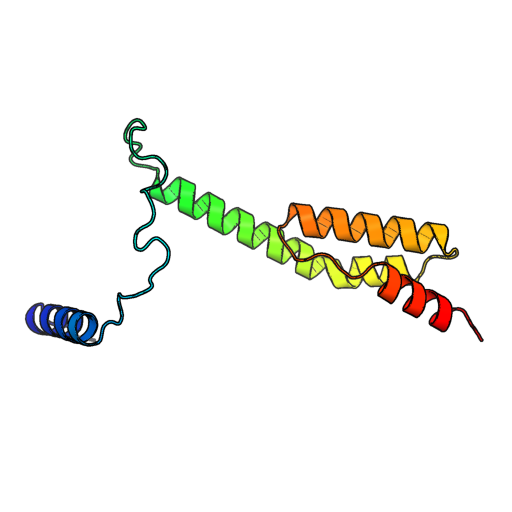1.00 97.69 71 ARG A O 1
ATOM 555 N N . ALA A 1 72 ? -5.888 0.051 17.411 1.00 97.62 72 ALA A N 1
ATOM 556 C CA . ALA A 1 72 ? -7.278 0.215 16.984 1.00 97.62 72 ALA A CA 1
ATOM 557 C C . ALA A 1 72 ? -8.238 -0.648 17.817 1.00 97.62 72 ALA A C 1
ATOM 559 O O . ALA A 1 72 ? -9.238 -0.142 18.314 1.00 97.62 72 ALA A O 1
ATOM 560 N N . PHE A 1 7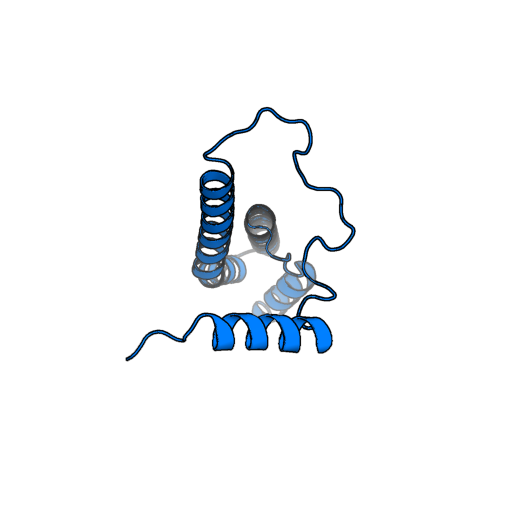3 ? -7.884 -1.912 18.065 1.00 97.25 73 PHE A N 1
ATOM 561 C CA . PHE A 1 73 ? -8.691 -2.807 18.895 1.00 97.25 73 PHE A CA 1
ATOM 562 C C . PHE A 1 73 ? -8.726 -2.417 20.378 1.00 97.25 73 PHE A C 1
ATOM 564 O O . PHE A 1 73 ? -9.718 -2.690 21.043 1.00 97.25 73 PHE A O 1
ATOM 571 N N . ALA A 1 74 ? -7.685 -1.758 20.888 1.00 96.62 74 ALA A N 1
ATOM 572 C CA . ALA A 1 74 ? -7.628 -1.244 22.257 1.00 96.62 74 ALA A CA 1
ATOM 573 C C . ALA A 1 74 ? -8.320 0.126 22.431 1.00 96.62 74 ALA A C 1
ATOM 575 O O . ALA A 1 74 ? -8.052 0.820 23.404 1.00 96.62 74 ALA A O 1
ATOM 576 N N . ALA A 1 75 ? -9.134 0.568 21.466 1.00 97.12 75 ALA A N 1
ATOM 577 C CA . ALA A 1 75 ? -9.937 1.781 21.606 1.00 97.12 75 ALA A CA 1
ATOM 578 C C . ALA A 1 75 ? -10.998 1.632 22.702 1.00 97.12 75 ALA A C 1
ATOM 580 O O . ALA A 1 75 ? -11.633 0.579 22.808 1.00 97.12 75 ALA A O 1
ATOM 581 N N . ASP A 1 76 ? -11.205 2.709 23.461 1.00 94.88 76 ASP A N 1
ATOM 582 C CA . ASP A 1 76 ? -12.150 2.748 24.585 1.00 94.88 76 ASP A CA 1
ATOM 583 C C . ASP A 1 76 ? -13.597 2.913 24.104 1.00 94.88 76 ASP A C 1
ATOM 585 O O . ASP A 1 76 ? -14.551 2.547 24.789 1.00 94.88 76 ASP A O 1
ATOM 589 N N . THR A 1 77 ? -13.772 3.470 22.903 1.00 96.75 77 THR A N 1
ATOM 590 C CA . THR A 1 77 ? -15.081 3.721 22.296 1.00 96.75 77 THR A CA 1
ATOM 591 C C . THR A 1 77 ? -15.128 3.226 20.858 1.00 96.75 77 THR A C 1
ATOM 593 O O . THR A 1 77 ? -14.112 3.172 20.162 1.00 96.75 77 THR A O 1
ATOM 596 N N . GLU A 1 78 ? -16.334 2.926 20.379 1.00 96.62 78 GLU A N 1
ATOM 597 C CA . GLU A 1 78 ? -16.539 2.486 18.997 1.00 96.62 78 GLU A CA 1
ATOM 598 C C . GLU A 1 78 ? -16.148 3.573 17.987 1.00 96.62 78 GLU A C 1
ATOM 600 O O . GLU A 1 78 ? -15.511 3.284 16.978 1.00 96.62 78 GLU A O 1
ATOM 605 N N . GLY A 1 79 ? -16.463 4.841 18.281 1.00 97.44 79 GLY A N 1
ATOM 606 C CA . GLY A 1 79 ? -16.096 5.969 17.417 1.00 97.44 79 GLY A CA 1
ATOM 607 C C . GLY A 1 79 ? -14.581 6.142 17.280 1.00 97.44 79 GLY A C 1
ATOM 608 O O . GLY A 1 79 ? -14.075 6.460 16.201 1.00 97.44 79 GLY A O 1
ATOM 609 N N . GLU A 1 80 ? -13.838 5.876 18.353 1.00 97.69 80 GLU A N 1
ATOM 610 C CA . GLU A 1 80 ? -12.380 5.861 18.313 1.00 97.69 80 GLU A CA 1
ATOM 611 C C . GLU A 1 80 ? -11.841 4.661 17.521 1.00 97.69 80 GLU A C 1
ATOM 613 O O . GLU A 1 80 ? -10.930 4.832 16.707 1.00 97.69 80 GLU A O 1
ATOM 618 N N . ALA A 1 81 ? -12.421 3.469 17.700 1.00 97.69 81 ALA A N 1
ATOM 619 C CA . ALA A 1 81 ? -12.071 2.287 16.914 1.00 97.69 81 ALA A CA 1
ATOM 620 C C . ALA A 1 81 ? -12.266 2.545 15.410 1.00 97.69 81 ALA A C 1
ATOM 622 O O . ALA A 1 81 ? -11.338 2.330 14.630 1.00 97.69 81 ALA A O 1
ATOM 623 N N . ALA A 1 82 ? -13.423 3.091 15.017 1.00 98.12 82 ALA A N 1
ATOM 624 C CA . ALA A 1 82 ? -13.746 3.442 13.633 1.00 98.12 82 ALA A CA 1
ATOM 625 C C . ALA A 1 82 ? -12.746 4.455 13.059 1.00 98.12 82 ALA A C 1
ATOM 627 O O . ALA A 1 82 ? -12.150 4.231 12.008 1.00 98.12 82 ALA A O 1
ATOM 628 N N . THR A 1 83 ? -12.455 5.524 13.806 1.00 98.50 83 THR A N 1
ATOM 629 C CA . THR A 1 83 ? -11.458 6.528 13.399 1.00 98.50 83 THR A CA 1
ATOM 630 C C . THR A 1 83 ? -10.087 5.891 13.152 1.00 98.50 83 THR A C 1
ATOM 632 O O . THR A 1 83 ? -9.421 6.196 12.160 1.00 98.50 83 THR A O 1
ATOM 635 N N . ARG A 1 84 ? -9.655 4.977 14.029 1.00 98.38 84 ARG A N 1
ATOM 636 C CA . ARG A 1 84 ? -8.366 4.284 13.900 1.00 98.38 84 ARG A CA 1
ATOM 637 C C . ARG A 1 84 ? -8.356 3.297 12.726 1.00 98.38 84 ARG A C 1
ATOM 639 O O . ARG A 1 84 ? -7.363 3.262 12.004 1.00 98.38 84 ARG A O 1
ATOM 646 N N . PHE A 1 85 ? -9.423 2.530 12.490 1.00 98.50 85 PHE A N 1
ATOM 647 C CA . PHE A 1 85 ? -9.508 1.627 11.333 1.00 98.50 85 PHE A CA 1
ATOM 648 C C . PHE A 1 85 ? -9.532 2.391 10.004 1.00 98.50 85 PHE A C 1
ATOM 650 O O . PHE A 1 85 ? -8.789 2.037 9.085 1.00 98.50 85 PHE A O 1
ATOM 657 N N . SER A 1 86 ? -10.282 3.489 9.930 1.00 98.25 86 SER A N 1
ATOM 658 C CA . SER A 1 86 ? -10.290 4.387 8.774 1.00 98.25 86 SER A CA 1
ATOM 659 C C . SER A 1 86 ? -8.898 4.980 8.501 1.00 98.25 86 SER A C 1
ATOM 661 O O . SER A 1 86 ? -8.411 4.952 7.366 1.00 98.25 86 SER A O 1
ATOM 663 N N . ALA A 1 87 ? -8.184 5.414 9.548 1.00 98.25 87 ALA A N 1
ATOM 664 C CA . ALA A 1 87 ? -6.804 5.888 9.428 1.00 98.25 87 ALA A CA 1
ATOM 665 C C . ALA A 1 87 ? -5.841 4.792 8.931 1.00 98.25 87 ALA A C 1
ATOM 667 O O . ALA A 1 87 ? -4.984 5.061 8.089 1.00 98.25 87 ALA A O 1
ATOM 668 N N . ILE A 1 88 ? -5.998 3.545 9.391 1.00 98.25 88 ILE A N 1
ATOM 669 C CA . ILE A 1 88 ? -5.227 2.399 8.881 1.00 98.25 88 ILE A CA 1
ATOM 670 C C . ILE A 1 88 ? -5.502 2.191 7.388 1.00 98.25 88 ILE A C 1
ATOM 672 O O . ILE A 1 88 ? -4.560 2.040 6.612 1.00 98.25 88 ILE A O 1
ATOM 676 N N . ASN A 1 89 ? -6.764 2.246 6.961 1.00 98.31 89 ASN A N 1
ATOM 677 C CA . ASN A 1 89 ? -7.138 2.124 5.551 1.00 98.31 89 ASN A CA 1
ATOM 678 C C . ASN A 1 89 ? -6.557 3.245 4.675 1.00 98.31 89 ASN A C 1
ATOM 680 O O . ASN A 1 89 ? -6.180 2.985 3.529 1.00 98.31 89 ASN A O 1
ATOM 684 N N . ALA A 1 90 ? -6.429 4.467 5.201 1.00 97.88 90 ALA A N 1
ATOM 685 C CA . ALA A 1 90 ? -5.739 5.554 4.509 1.00 97.88 90 ALA A CA 1
ATOM 686 C C . ALA A 1 90 ? -4.240 5.252 4.318 1.00 97.88 90 ALA A C 1
ATOM 688 O O . ALA A 1 90 ? -3.714 5.433 3.218 1.00 97.88 90 ALA A O 1
ATOM 689 N N . THR A 1 91 ? -3.571 4.720 5.346 1.00 97.56 91 THR A N 1
ATOM 690 C CA . THR A 1 91 ? -2.162 4.293 5.273 1.00 97.56 91 THR A CA 1
ATOM 691 C C . THR A 1 91 ? -1.958 3.153 4.272 1.00 97.56 91 THR A C 1
ATOM 693 O O . THR A 1 91 ? -1.038 3.210 3.458 1.00 97.56 91 THR A O 1
ATOM 696 N N . LEU A 1 92 ? -2.839 2.146 4.275 1.00 97.75 92 LEU A N 1
ATOM 697 C CA . LEU A 1 92 ? -2.796 1.034 3.318 1.00 97.75 92 LEU A CA 1
ATOM 698 C C . LEU A 1 92 ? -2.965 1.532 1.878 1.00 97.75 92 LEU A C 1
ATOM 700 O O . LEU A 1 92 ? -2.176 1.174 1.006 1.00 97.75 92 LEU A O 1
ATOM 704 N N . ALA A 1 93 ? -3.930 2.426 1.643 1.00 96.50 93 ALA A N 1
ATOM 705 C CA . ALA A 1 93 ? -4.164 3.005 0.324 1.00 96.50 93 ALA A CA 1
ATOM 706 C C . ALA A 1 93 ? -2.952 3.801 -0.193 1.00 96.50 93 ALA A C 1
ATOM 708 O O . ALA A 1 93 ? -2.602 3.684 -1.366 1.00 96.50 93 ALA A O 1
ATOM 709 N N . ALA A 1 94 ? -2.277 4.567 0.672 1.00 94.81 94 ALA A N 1
ATOM 710 C CA . ALA A 1 94 ? -1.077 5.323 0.306 1.00 94.81 94 ALA A CA 1
ATOM 711 C C . ALA A 1 94 ? 0.114 4.428 -0.096 1.00 94.81 94 ALA A C 1
ATOM 713 O O . ALA A 1 94 ? 0.989 4.868 -0.845 1.00 94.81 94 ALA A O 1
ATOM 714 N N . ALA A 1 95 ? 0.135 3.178 0.374 1.00 95.38 95 ALA A N 1
ATOM 715 C CA . ALA A 1 95 ? 1.121 2.161 0.013 1.00 95.38 95 ALA A CA 1
ATOM 716 C C . ALA A 1 95 ? 0.628 1.186 -1.074 1.00 95.38 95 ALA A C 1
ATOM 718 O O . ALA A 1 95 ? 1.276 0.172 -1.311 1.00 95.38 95 ALA A O 1
ATOM 719 N N . ALA A 1 96 ? -0.507 1.474 -1.726 1.00 94.69 96 ALA A N 1
ATOM 720 C CA . ALA A 1 96 ? -1.146 0.594 -2.709 1.00 94.69 96 ALA A CA 1
ATOM 721 C C . ALA A 1 96 ? -1.465 -0.824 -2.181 1.00 94.69 96 ALA A C 1
ATOM 723 O O . ALA A 1 96 ? -1.560 -1.779 -2.949 1.00 94.69 96 ALA A O 1
ATOM 724 N N . ILE A 1 97 ? -1.672 -0.961 -0.868 1.00 94.94 97 ILE A N 1
ATOM 725 C CA . ILE A 1 97 ? -2.092 -2.209 -0.226 1.00 94.94 97 ILE A CA 1
ATOM 726 C C . ILE A 1 97 ? -3.631 -2.260 -0.205 1.00 94.94 97 ILE A C 1
ATOM 728 O O . ILE A 1 97 ? -4.267 -1.235 0.074 1.00 94.94 97 ILE A O 1
ATOM 732 N N . PRO A 1 98 ? -4.259 -3.426 -0.468 1.00 97.00 98 PRO A N 1
ATOM 733 C CA . PRO A 1 98 ? -5.705 -3.583 -0.346 1.00 97.00 98 PRO A CA 1
ATOM 734 C C . PRO A 1 98 ? -6.237 -3.132 1.019 1.00 97.00 98 PRO A C 1
ATOM 736 O O . PRO A 1 98 ? -5.639 -3.403 2.062 1.00 97.00 98 PRO A O 1
ATOM 739 N N . ARG A 1 99 ? -7.382 -2.444 1.001 1.00 97.00 99 ARG A N 1
ATOM 740 C CA . ARG A 1 99 ? -8.057 -1.969 2.214 1.00 97.00 99 ARG A CA 1
ATOM 741 C C . ARG A 1 99 ? -8.622 -3.135 3.021 1.00 97.00 99 ARG A C 1
ATOM 743 O O . ARG A 1 99 ? -9.005 -4.163 2.467 1.00 97.00 99 ARG A O 1
ATOM 750 N N . LEU A 1 100 ? -8.713 -2.934 4.328 1.00 96.19 100 LEU A N 1
ATOM 751 C CA . LEU A 1 100 ? -9.390 -3.833 5.249 1.00 96.19 100 LEU A CA 1
ATOM 752 C C . LEU A 1 100 ? -10.893 -3.549 5.245 1.00 96.19 100 LEU A C 1
ATOM 754 O O . LEU A 1 100 ? -11.317 -2.399 5.102 1.00 96.19 100 LEU A O 1
ATOM 758 N N . ASP A 1 101 ? -11.679 -4.599 5.461 1.00 97.81 101 ASP A N 1
ATOM 759 C CA . ASP A 1 101 ? -13.112 -4.486 5.713 1.00 97.81 101 ASP A CA 1
ATOM 760 C C . ASP A 1 101 ? -13.342 -3.868 7.100 1.00 97.81 101 ASP A C 1
ATOM 762 O O . ASP A 1 101 ? -13.162 -4.514 8.136 1.00 97.81 101 ASP A O 1
ATOM 766 N N . GLU A 1 102 ? -13.668 -2.578 7.108 1.00 96.25 102 GLU A N 1
ATOM 767 C CA . GLU A 1 102 ? -13.826 -1.788 8.326 1.00 96.25 102 GLU A CA 1
ATOM 768 C C . GLU A 1 102 ? -15.027 -2.245 9.161 1.00 96.25 102 GLU A C 1
ATOM 770 O O . GLU A 1 102 ? -14.908 -2.342 10.382 1.00 96.25 102 GLU A O 1
ATOM 775 N N . GLU A 1 103 ? -16.144 -2.609 8.526 1.00 97.31 103 GLU A N 1
ATOM 776 C CA . GLU A 1 103 ? -17.337 -3.066 9.246 1.00 97.31 103 GLU A CA 1
ATOM 777 C C . GLU A 1 103 ? -17.084 -4.427 9.897 1.00 97.31 103 GLU A C 1
ATOM 779 O O . GLU A 1 103 ? -17.400 -4.624 11.070 1.00 97.31 103 GLU A O 1
ATOM 784 N N . ALA A 1 104 ? -16.414 -5.346 9.194 1.00 97.69 104 ALA A N 1
ATOM 785 C CA . ALA A 1 104 ? -16.030 -6.631 9.776 1.00 97.69 104 ALA A CA 1
ATOM 786 C C . ALA A 1 104 ? -15.082 -6.471 10.983 1.00 97.69 104 ALA A C 1
ATOM 788 O O . ALA A 1 104 ? -15.158 -7.236 11.954 1.00 97.69 104 ALA A O 1
ATOM 789 N N . LEU A 1 105 ? -14.182 -5.482 10.950 1.00 97.31 105 LEU A N 1
ATOM 790 C CA . LEU A 1 105 ? -13.288 -5.166 12.068 1.00 97.31 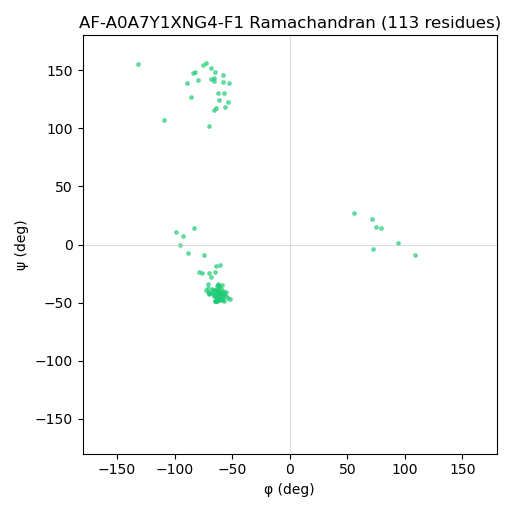105 LEU A CA 1
ATOM 791 C C . LEU A 1 105 ? -14.033 -4.529 13.245 1.00 97.31 105 LEU A C 1
ATOM 793 O O . LEU A 1 105 ? -13.775 -4.905 14.392 1.00 97.31 105 LEU A O 1
ATOM 797 N N . LEU A 1 106 ? -14.971 -3.620 12.976 1.00 97.69 106 LEU A N 1
ATOM 798 C CA . LEU A 1 106 ? -15.836 -3.023 13.995 1.00 97.69 106 LEU A CA 1
ATOM 799 C C . LEU A 1 106 ? -16.723 -4.074 14.656 1.00 97.69 106 LEU A C 1
ATOM 801 O O . LEU A 1 106 ? -16.790 -4.128 15.881 1.00 97.69 106 LEU A O 1
ATOM 805 N N . ASP A 1 107 ? -17.311 -4.987 13.889 1.00 97.81 107 ASP A N 1
ATOM 806 C CA . ASP A 1 107 ? -18.058 -6.124 14.425 1.00 97.81 107 ASP A CA 1
ATOM 807 C C . ASP A 1 107 ? -17.203 -7.000 15.338 1.00 97.81 107 ASP A C 1
ATOM 809 O O . ASP A 1 107 ? -17.644 -7.429 16.411 1.00 97.81 107 ASP A O 1
ATOM 813 N N . LYS A 1 108 ? -15.954 -7.256 14.940 1.00 96.81 108 LYS A N 1
ATOM 814 C CA . LYS A 1 108 ? -15.005 -7.999 15.770 1.00 96.81 108 LYS A CA 1
ATOM 815 C C . LYS A 1 108 ? -14.683 -7.248 17.064 1.00 96.81 108 LYS A C 1
ATOM 817 O O . LYS A 1 108 ? -14.624 -7.880 18.118 1.00 96.81 108 LYS A O 1
ATOM 822 N N . TRP A 1 109 ? -14.517 -5.928 17.003 1.00 97.00 109 TRP A N 1
ATOM 823 C CA . TRP A 1 109 ? -14.317 -5.080 18.180 1.00 97.00 109 TRP A CA 1
ATOM 824 C C . TRP A 1 109 ? -15.544 -5.106 19.107 1.00 97.00 109 TRP A C 1
ATOM 826 O O . TRP A 1 109 ? -15.397 -5.408 20.289 1.00 97.00 109 TRP A O 1
ATOM 836 N N . ARG A 1 110 ? -16.764 -4.924 18.576 1.00 96.44 110 ARG A N 1
ATOM 837 C CA . ARG A 1 110 ? -18.028 -4.968 19.343 1.00 96.44 110 ARG A CA 1
ATOM 838 C C . ARG A 1 110 ? -18.189 -6.283 20.108 1.00 96.44 110 ARG A C 1
ATOM 840 O O . ARG A 1 110 ? -18.640 -6.287 21.250 1.00 96.44 110 ARG A O 1
ATOM 847 N N . ARG A 1 111 ? -17.818 -7.410 19.487 1.00 95.25 111 ARG A N 1
ATOM 848 C CA . ARG A 1 111 ? -17.852 -8.736 20.129 1.00 95.25 111 ARG A CA 1
ATOM 849 C C . ARG A 1 111 ? -16.826 -8.869 21.250 1.00 95.25 111 ARG A C 1
ATOM 851 O O . ARG A 1 111 ? -17.142 -9.487 22.255 1.00 95.25 111 ARG A O 1
ATOM 858 N N . ALA A 1 112 ? -15.634 -8.298 21.087 1.00 91.25 112 ALA A N 1
ATOM 859 C CA . ALA A 1 112 ? -14.584 -8.342 22.103 1.00 91.25 112 ALA A CA 1
ATOM 860 C C . ALA A 1 112 ? -14.907 -7.490 23.345 1.00 91.25 112 ALA A C 1
ATOM 862 O O . 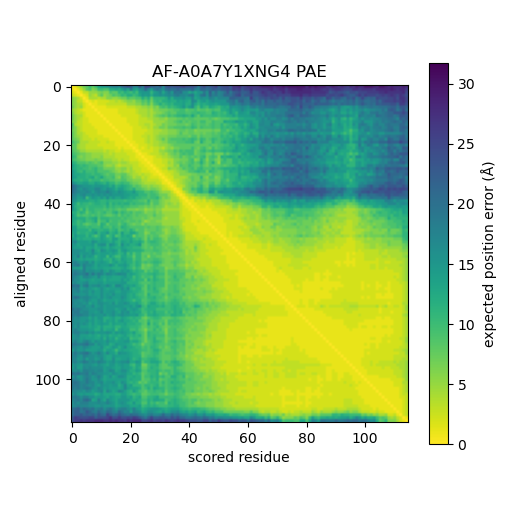ALA A 1 112 ? -14.393 -7.776 24.419 1.00 91.25 112 ALA A O 1
ATOM 863 N N . GLN A 1 113 ? -15.760 -6.470 23.197 1.00 85.88 113 GLN A N 1
ATOM 864 C CA . GLN A 1 113 ? -16.197 -5.595 24.292 1.00 85.88 113 GLN A CA 1
ATOM 865 C C . GLN A 1 113 ? -17.441 -6.102 25.038 1.00 85.88 113 GLN A C 1
ATOM 867 O O . GLN A 1 113 ? -17.843 -5.513 26.042 1.00 85.88 113 GLN A O 1
ATOM 872 N N . ARG A 1 114 ? -18.084 -7.176 24.560 1.00 77.75 114 ARG A N 1
ATOM 873 C CA . ARG A 1 114 ? -19.185 -7.822 25.282 1.00 77.75 114 ARG A CA 1
ATOM 874 C C . ARG A 1 114 ? -18.616 -8.842 26.283 1.00 77.75 114 ARG A C 1
ATOM 876 O O . ARG A 1 114 ? -17.825 -9.679 25.853 1.00 77.75 114 ARG A O 1
ATOM 883 N N . PRO A 1 115 ? -18.993 -8.767 27.573 1.00 61.06 115 PRO A N 1
ATOM 884 C CA . PRO A 1 115 ? -18.566 -9.727 28.591 1.00 61.06 115 PRO A CA 1
ATOM 885 C C . PRO A 1 115 ? -19.152 -11.127 28.373 1.00 61.06 115 PRO A C 1
ATOM 887 O O . PRO A 1 115 ? -20.242 -11.233 27.760 1.00 61.06 115 PRO A O 1
#

pLDDT: mean 91.71, std 7.54, range [59.81, 98.5]

Secondary structure (DSSP, 8-state):
-PPPPHHHHHHHHHHHHHTTTTTT-TTTTSPPTTTTSPP-TTHHHHHHHHHHHHHHHHHHHHHHHHHHHHHHHT-SSHHHHHHHHHHHHHHHHHTTPPPP-HHHHHHHHHHHT--

Foldseek 3Di:
DDDDDPVVVVVVVVVCVVVCVVPPPPQVVHDDPCVPPDDDPCVVVVVVVVVVVLVVLQVVLVVCVVVLLVVLLPDPDLVSNLVSLVVNQVSCVVSVHDHDDSVVSSVVSVVVPDD

Radius of gyration: 24.03 Å; Cα contacts (8 Å, |Δi|>4): 48; chains: 1; bounding box: 52×36×58 Å

Solvent-accessible surface area (backbone atoms only — not comparable to full-atom values): 6948 Å² total; per-residue (Å²): 133,84,79,84,53,69,73,57,51,54,49,54,53,50,55,38,55,78,70,42,73,71,61,88,43,95,65,68,96,50,80,70,84,72,75,86,57,82,90,55,97,55,49,67,59,53,54,46,52,52,54,50,53,50,50,53,46,34,49,53,51,60,70,46,42,65,62,52,50,53,53,27,66,67,40,95,43,70,70,53,24,50,53,42,48,53,51,49,35,52,54,27,51,78,42,75,39,82,68,72,66,58,66,65,50,49,54,52,44,58,57,72,74,52,133

Nearest PDB structures (foldseek):
  6wh4-assembly3_C  TM=5.268E-01  e=1.055E+00  Homo sapiens
  7wc8-assembly1_A  TM=6.055E-01  e=5.827E+00  Homo sapiens
  6os1-assembly1_A  TM=5.876E-01  e=5.179E+00  Homo sapiens
  5v54-assembly1_B  TM=5.984E-01  e=6.181E+00  Homo sapiens
  6wh4-assembly1_A  TM=3.725E-01  e=2.709E+00  Homo sapiens

Sequence (115 aa):
MPRPSDDFIEKAITDAIDAGEFSGLPGEGEPIAGLGDSYDPAWWAKSKIQKERAHDREMAVREDLPGLLRRAFAADTEGEAATRFSAINATLAAAAIPRLDEEALLDKWRRAQRP

Mean predicted aligned error: 8.91 Å